Protein AF-A0A6B3G949-F1 (afdb_monomer_lite)

Radius of gyration: 13.75 Å; chains: 1; bounding box: 34×20×37 Å

Foldseek 3Di:
DPAQADEDAPQQLVNCPVVLVVCVVVNYWYEYEDELPDDLVSLVSRLVRTDDDYHYDQDPDDPDDDPDRDPSSVVSVVSSVVD

Structure (mmCIF, N/CA/C/O backbone):
data_AF-A0A6B3G949-F1
#
_entry.id   AF-A0A6B3G949-F1
#
loop_
_atom_site.group_PDB
_atom_site.id
_atom_site.type_symbol
_atom_site.label_atom_id
_atom_site.label_alt_id
_atom_site.label_comp_id
_atom_site.label_asym_id
_atom_site.label_entity_id
_atom_site.label_seq_id
_atom_site.pdbx_PDB_ins_code
_atom_site.Cartn_x
_atom_site.Cartn_y
_atom_site.Cartn_z
_atom_site.occupancy
_atom_site.B_iso_or_equiv
_atom_site.auth_seq_id
_atom_site.auth_comp_id
_atom_site.auth_asym_id
_atom_site.auth_atom_id
_atom_site.pdbx_PDB_model_num
ATOM 1 N N . ALA A 1 1 ? -21.774 -4.827 2.172 1.00 72.81 1 ALA A N 1
ATOM 2 C CA . ALA A 1 1 ? -21.064 -5.073 0.898 1.00 72.81 1 ALA A CA 1
ATOM 3 C C . ALA A 1 1 ? -19.898 -6.073 1.010 1.00 72.81 1 ALA A C 1
ATOM 5 O O . ALA A 1 1 ? -19.466 -6.544 -0.028 1.00 72.81 1 ALA A O 1
ATOM 6 N N . GLY A 1 2 ? -19.403 -6.451 2.205 1.00 89.50 2 GLY A N 1
ATOM 7 C CA . GLY A 1 2 ? -18.471 -7.589 2.354 1.00 89.50 2 GLY A CA 1
ATOM 8 C C . GLY A 1 2 ? -17.044 -7.380 1.820 1.00 89.50 2 GLY A C 1
ATOM 9 O O . GLY A 1 2 ? -16.355 -8.357 1.556 1.00 89.50 2 GLY A O 1
ATOM 10 N N . GLY A 1 3 ? -16.608 -6.131 1.621 1.00 92.06 3 GLY A N 1
ATOM 11 C CA . GLY A 1 3 ? -15.246 -5.832 1.166 1.00 92.06 3 GLY A CA 1
ATOM 12 C C . GLY A 1 3 ? -14.191 -6.151 2.229 1.00 92.06 3 GLY A C 1
ATOM 13 O O . GLY A 1 3 ? -14.465 -6.022 3.416 1.00 92.06 3 GLY A O 1
ATOM 14 N N . ALA A 1 4 ? -12.991 -6.540 1.789 1.00 95.06 4 ALA A N 1
ATOM 15 C CA . ALA A 1 4 ? -11.857 -6.869 2.664 1.00 95.06 4 ALA A CA 1
ATOM 16 C C . ALA A 1 4 ? -10.826 -5.729 2.796 1.00 95.06 4 ALA A C 1
ATOM 18 O O . ALA A 1 4 ? -9.933 -5.792 3.636 1.00 95.06 4 ALA A O 1
ATOM 19 N N . GLY A 1 5 ? -10.921 -4.686 1.968 1.00 95.62 5 GLY A N 1
ATOM 20 C CA . GLY A 1 5 ? -10.000 -3.554 1.988 1.00 95.62 5 GLY A CA 1
ATOM 21 C C . GLY A 1 5 ? -10.298 -2.513 0.919 1.00 95.62 5 GLY A C 1
ATOM 22 O O . GLY A 1 5 ? -11.168 -2.713 0.068 1.00 95.62 5 GLY A O 1
ATOM 23 N N . CYS A 1 6 ? -9.577 -1.397 0.976 1.00 95.81 6 CYS A N 1
ATOM 24 C CA . CYS A 1 6 ? -9.747 -0.266 0.073 1.00 95.81 6 CYS A CA 1
ATOM 25 C C . CYS A 1 6 ? -8.395 0.345 -0.317 1.00 95.81 6 CYS A C 1
ATOM 27 O O . CYS A 1 6 ? -7.486 0.438 0.510 1.00 95.81 6 CYS A O 1
ATOM 29 N N . ILE A 1 7 ? -8.306 0.794 -1.571 1.00 96.75 7 ILE A N 1
ATOM 30 C CA . ILE A 1 7 ? -7.255 1.684 -2.067 1.00 96.75 7 ILE A CA 1
ATOM 31 C C . ILE A 1 7 ? -7.887 3.065 -2.220 1.00 96.75 7 ILE A C 1
ATOM 33 O O . ILE A 1 7 ? -8.879 3.205 -2.935 1.00 96.75 7 ILE A O 1
ATOM 37 N N . LEU A 1 8 ? -7.296 4.073 -1.580 1.00 95.44 8 LEU A N 1
ATOM 38 C CA . LEU A 1 8 ? -7.672 5.480 -1.727 1.00 95.44 8 LEU A CA 1
ATOM 39 C C . LEU A 1 8 ? -6.538 6.208 -2.468 1.00 95.44 8 LEU A C 1
ATOM 41 O O . LEU A 1 8 ? -5.553 6.571 -1.828 1.00 95.44 8 LEU A O 1
ATOM 45 N N . PRO A 1 9 ? -6.628 6.382 -3.804 1.00 89.50 9 PRO A N 1
ATOM 46 C CA . PRO A 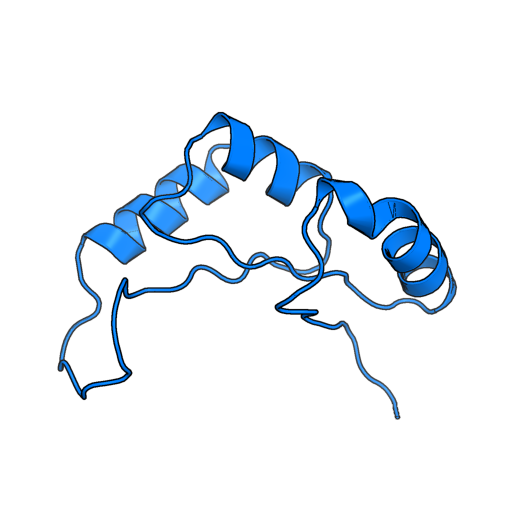1 9 ? -5.510 6.857 -4.627 1.00 89.50 9 PRO A CA 1
ATOM 47 C C . PRO A 1 9 ? -4.946 8.213 -4.196 1.00 89.50 9 PRO A C 1
ATOM 49 O O . PRO A 1 9 ? -3.734 8.409 -4.224 1.00 89.50 9 PRO A O 1
ATOM 52 N N . ASP A 1 10 ? -5.827 9.108 -3.753 1.00 93.56 10 ASP A N 1
ATOM 53 C CA . ASP A 1 10 ? -5.481 10.484 -3.395 1.00 93.56 10 ASP A CA 1
ATOM 54 C C . ASP A 1 10 ? -5.228 10.671 -1.890 1.00 93.56 10 ASP A C 1
ATOM 56 O O . ASP A 1 10 ? -5.018 11.796 -1.447 1.00 93.56 10 ASP A O 1
ATOM 60 N N . LEU A 1 11 ? -5.238 9.594 -1.090 1.00 95.94 11 LEU A N 1
ATOM 61 C CA . LEU A 1 11 ? -4.959 9.663 0.347 1.00 95.94 11 LEU A CA 1
ATOM 62 C C . LEU A 1 11 ? -3.516 9.216 0.640 1.00 95.94 11 LEU A C 1
ATOM 64 O O . LEU A 1 11 ? -3.241 8.011 0.711 1.00 95.94 11 LEU A O 1
ATOM 68 N N . PRO A 1 12 ? -2.569 10.151 0.838 1.00 94.19 12 PRO A N 1
ATOM 69 C CA . PRO A 1 12 ? -1.195 9.796 1.155 1.00 94.19 12 PRO A CA 1
ATOM 70 C C . PRO A 1 12 ? -1.078 9.208 2.569 1.00 94.19 12 PRO A C 1
ATOM 72 O O . PRO A 1 12 ? -1.873 9.497 3.465 1.00 94.19 12 PRO A O 1
ATOM 75 N N . VAL A 1 13 ? -0.035 8.403 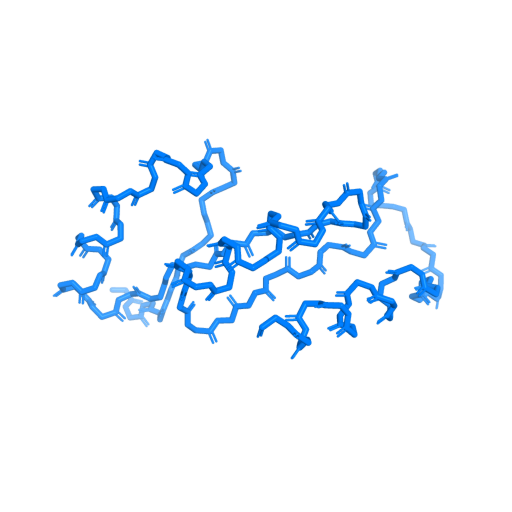2.801 1.00 96.00 13 VAL A N 1
ATOM 76 C CA . VAL A 1 13 ? 0.190 7.714 4.087 1.00 96.00 13 VAL A CA 1
ATOM 77 C C . VAL A 1 13 ? 0.229 8.680 5.281 1.00 96.00 13 VAL A C 1
ATOM 79 O O . VAL A 1 13 ? -0.283 8.346 6.348 1.00 96.00 13 VAL A O 1
ATOM 82 N N . GLN A 1 14 ? 0.746 9.895 5.089 1.00 96.12 14 GLN A N 1
ATOM 83 C CA . GLN A 1 14 ? 0.851 10.944 6.108 1.00 96.12 14 GLN A CA 1
ATOM 84 C C . GLN A 1 14 ? -0.515 11.444 6.604 1.00 96.12 14 GLN A C 1
ATOM 86 O O . GLN A 1 14 ? -0.652 11.790 7.773 1.00 96.12 14 GLN A O 1
ATOM 91 N N . GLU A 1 15 ? -1.527 11.445 5.737 1.00 97.19 15 GLU A N 1
ATOM 92 C CA . GLU A 1 15 ? -2.879 11.943 6.034 1.00 97.19 15 GLU A CA 1
ATOM 93 C C . GLU A 1 15 ? -3.852 10.799 6.368 1.00 97.19 15 GLU A C 1
ATOM 95 O O . GLU A 1 15 ? -4.993 11.014 6.772 1.00 97.19 15 GLU A O 1
ATOM 100 N N . SER A 1 16 ? -3.394 9.551 6.252 1.00 97.19 16 SER A N 1
ATOM 101 C CA . SER A 1 16 ? -4.240 8.360 6.339 1.00 97.19 16 SER A CA 1
ATOM 102 C C . SER A 1 16 ? -4.664 7.952 7.753 1.00 97.19 16 SER A 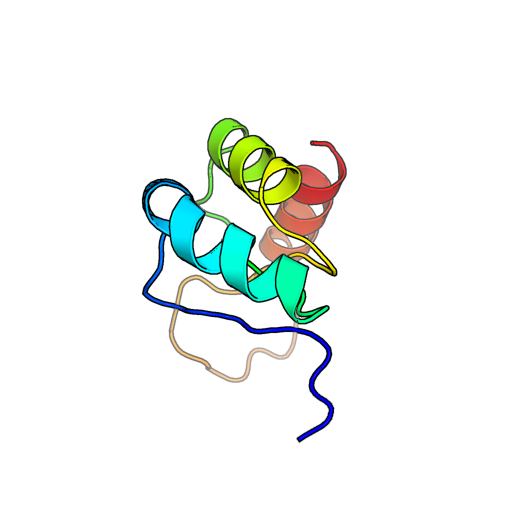C 1
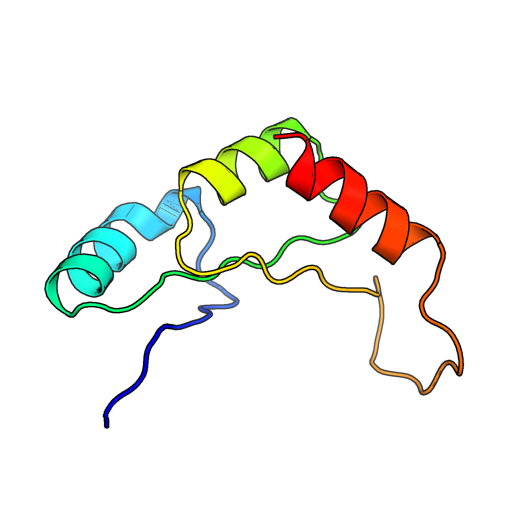ATOM 104 O O . SER A 1 16 ? -5.419 6.996 7.900 1.00 97.19 16 SER A O 1
ATOM 106 N N . ALA A 1 17 ? -4.176 8.613 8.807 1.00 97.56 17 ALA A N 1
ATOM 107 C CA . ALA A 1 17 ? -4.370 8.168 10.191 1.00 97.56 17 ALA A CA 1
ATOM 108 C C . ALA A 1 17 ? -5.850 7.973 10.562 1.00 97.56 17 ALA A C 1
ATOM 110 O O . ALA A 1 17 ? -6.221 6.893 11.017 1.00 97.56 17 ALA A O 1
ATOM 111 N N . LEU A 1 18 ? -6.692 8.974 10.286 1.00 97.88 18 LEU A N 1
ATOM 112 C CA . LEU A 1 18 ? -8.127 8.913 10.576 1.00 97.88 18 LEU A CA 1
ATOM 113 C C . LEU A 1 18 ? -8.822 7.806 9.771 1.00 97.88 18 LEU A C 1
ATOM 115 O O . LEU A 1 18 ? -9.622 7.045 10.308 1.00 97.88 18 LEU A O 1
ATOM 119 N N . TRP A 1 19 ? -8.488 7.680 8.484 1.00 97.44 19 TRP A N 1
ATOM 120 C CA . TRP A 1 19 ? -9.023 6.612 7.641 1.00 97.44 19 TRP A CA 1
ATOM 121 C C . TRP A 1 19 ? -8.657 5.232 8.187 1.00 97.44 19 TRP A C 1
ATOM 123 O O . TRP A 1 19 ? -9.538 4.393 8.337 1.00 97.44 19 TRP A O 1
ATOM 133 N N . ARG A 1 20 ? -7.380 5.004 8.515 1.00 97.56 20 ARG A N 1
ATOM 134 C CA . ARG A 1 20 ? -6.895 3.712 9.018 1.00 97.56 20 ARG A CA 1
ATOM 135 C C . ARG A 1 20 ? -7.579 3.317 10.318 1.00 97.56 20 ARG A C 1
ATOM 137 O O . ARG A 1 20 ? -7.964 2.163 10.455 1.00 97.56 20 ARG A O 1
ATOM 144 N N . GLU A 1 21 ? -7.784 4.268 11.228 1.00 97.81 21 GLU A N 1
ATOM 145 C CA . GLU A 1 21 ? -8.524 4.033 12.470 1.00 97.81 21 GLU A CA 1
ATOM 146 C C . GLU A 1 21 ? -9.949 3.531 12.191 1.00 97.81 21 GLU A C 1
ATOM 148 O O . GLU A 1 21 ? -10.410 2.561 12.793 1.00 97.81 21 GLU A O 1
ATOM 153 N N . HIS A 1 22 ? -10.663 4.171 11.264 1.00 97.44 22 HIS A N 1
ATOM 154 C CA . HIS A 1 22 ? -12.012 3.741 10.906 1.00 97.44 22 HIS A CA 1
ATOM 155 C C . HIS A 1 22 ? -12.023 2.445 10.096 1.00 97.44 22 HIS A C 1
ATOM 157 O O . HIS A 1 22 ? -12.901 1.614 10.317 1.00 97.44 22 HIS A O 1
ATOM 163 N N . ALA A 1 23 ? -11.072 2.254 9.185 1.00 96.94 23 ALA A N 1
ATOM 164 C CA . ALA A 1 23 ? -10.953 1.046 8.382 1.00 96.94 23 ALA A CA 1
ATOM 165 C C . ALA A 1 23 ? -10.732 -0.180 9.279 1.00 96.94 23 ALA A C 1
ATOM 167 O O . ALA A 1 23 ? -11.459 -1.164 9.148 1.00 96.94 23 ALA A O 1
ATOM 168 N N . ASP A 1 24 ? -9.833 -0.074 10.260 1.00 96.12 24 ASP A N 1
ATOM 169 C CA . ASP A 1 24 ? -9.550 -1.132 11.234 1.00 96.12 24 ASP A CA 1
ATOM 170 C C . ASP A 1 24 ? -10.792 -1.510 12.058 1.00 96.12 24 ASP A C 1
ATOM 172 O O . ASP A 1 24 ? -11.165 -2.682 12.122 1.00 96.12 24 ASP A O 1
ATOM 176 N N . LYS A 1 25 ? -11.541 -0.515 12.561 1.00 96.88 25 LYS A N 1
ATOM 177 C CA . LYS A 1 25 ? -12.818 -0.737 13.276 1.00 96.88 25 LYS A CA 1
ATOM 178 C C . LYS A 1 25 ? -13.859 -1.513 12.461 1.00 96.88 25 LYS A C 1
ATOM 180 O O . LYS A 1 25 ? -14.747 -2.129 13.045 1.00 96.88 25 LYS A O 1
ATOM 185 N N . HIS A 1 26 ? -13.775 -1.465 11.133 1.00 95.56 26 HIS A N 1
ATOM 186 C CA . HIS A 1 26 ? -14.697 -2.152 10.227 1.00 95.56 26 HIS A CA 1
ATOM 187 C C . HIS A 1 26 ? -14.079 -3.395 9.568 1.00 95.56 26 HIS A C 1
ATOM 189 O O . HIS A 1 26 ? -14.704 -3.977 8.681 1.00 95.56 26 HIS A O 1
ATOM 195 N N . GLY A 1 27 ? -12.875 -3.811 9.978 1.00 95.50 27 GLY A N 1
ATOM 196 C CA . GLY A 1 27 ? -12.179 -4.961 9.397 1.00 95.50 27 GLY A CA 1
ATOM 197 C C . GLY A 1 27 ? -11.753 -4.753 7.939 1.00 95.50 27 GLY A C 1
ATOM 198 O O . GLY A 1 27 ? -11.665 -5.718 7.182 1.00 95.50 27 GLY A O 1
ATOM 199 N N . LEU A 1 28 ? -11.524 -3.503 7.527 1.00 96.69 28 LEU A N 1
ATOM 200 C CA . LEU A 1 28 ? -11.080 -3.147 6.182 1.00 96.69 28 LEU A CA 1
ATOM 201 C C . LEU A 1 28 ? -9.571 -2.915 6.156 1.00 96.69 28 LEU A C 1
ATOM 203 O O . LEU A 1 28 ? -9.040 -2.053 6.856 1.00 96.69 28 LEU A O 1
ATOM 207 N N . ALA A 1 29 ? -8.880 -3.628 5.271 1.00 97.69 29 ALA A N 1
ATOM 208 C CA . ALA A 1 29 ? -7.481 -3.361 4.992 1.00 97.69 29 ALA A CA 1
ATOM 209 C C . ALA A 1 29 ? -7.288 -1.991 4.313 1.00 97.69 29 ALA A C 1
ATOM 211 O O . ALA A 1 29 ? -8.023 -1.632 3.387 1.00 97.69 29 ALA A O 1
ATOM 212 N N . THR A 1 30 ? -6.270 -1.239 4.739 1.00 97.75 30 THR A N 1
ATOM 213 C CA . THR A 1 30 ? -5.842 -0.010 4.056 1.00 97.75 30 THR A CA 1
ATOM 214 C C . THR A 1 30 ? -4.675 -0.333 3.139 1.00 97.75 30 THR A C 1
ATOM 216 O O . THR A 1 30 ? -3.552 -0.542 3.600 1.00 97.75 30 THR A O 1
ATOM 219 N N . VAL A 1 31 ? -4.949 -0.368 1.838 1.00 97.88 31 VAL A N 1
ATOM 220 C CA . VAL A 1 31 ? -3.981 -0.753 0.812 1.00 97.88 31 VAL A CA 1
ATOM 221 C C . VAL A 1 31 ? -3.398 0.505 0.182 1.00 97.88 31 VAL A C 1
ATOM 223 O O . VAL A 1 31 ? -4.115 1.323 -0.395 1.00 97.88 31 VAL A O 1
ATOM 226 N N . PHE A 1 32 ? -2.078 0.640 0.257 1.00 97.31 32 PHE A N 1
ATOM 227 C CA . PHE A 1 32 ? -1.343 1.740 -0.361 1.00 97.31 32 PHE A CA 1
ATOM 228 C C . PHE A 1 32 ? -0.687 1.321 -1.672 1.00 97.31 32 PHE A C 1
ATOM 230 O O . PHE A 1 32 ? -0.358 0.151 -1.886 1.00 97.31 32 PHE A O 1
ATOM 237 N N . VAL A 1 33 ? -0.453 2.318 -2.524 1.00 95.19 33 VAL A N 1
ATOM 238 C CA . VAL A 1 33 ? 0.237 2.163 -3.803 1.00 95.19 33 VAL A CA 1
ATOM 239 C C . VAL A 1 33 ? 1.691 2.612 -3.671 1.00 95.19 33 VAL A C 1
ATOM 241 O O . VAL A 1 33 ? 1.973 3.696 -3.158 1.00 95.19 33 VAL A O 1
ATOM 244 N N . VAL A 1 34 ? 2.611 1.794 -4.177 1.00 94.44 34 VAL A N 1
ATOM 245 C CA . VAL A 1 34 ? 4.030 2.135 -4.354 1.00 94.44 34 VAL A CA 1
ATOM 246 C C . VAL A 1 34 ? 4.386 2.089 -5.834 1.00 94.44 34 VAL A C 1
ATOM 248 O O . VAL A 1 34 ? 3.778 1.355 -6.609 1.00 94.44 34 VAL A O 1
ATOM 251 N N . ALA A 1 35 ? 5.378 2.875 -6.233 1.00 92.50 35 ALA A N 1
ATOM 252 C CA . ALA A 1 35 ? 5.844 2.973 -7.616 1.00 92.50 35 ALA A CA 1
ATOM 253 C C . ALA A 1 35 ? 7.374 2.851 -7.672 1.00 92.50 35 ALA A C 1
ATOM 255 O O . ALA A 1 35 ? 8.020 3.083 -6.650 1.00 92.50 35 ALA A O 1
ATOM 256 N N . PRO A 1 36 ? 7.985 2.571 -8.840 1.00 90.31 36 PRO A N 1
ATOM 257 C CA . PRO A 1 36 ? 9.441 2.427 -8.952 1.00 90.31 36 PRO A CA 1
ATOM 258 C C . PRO A 1 36 ? 10.229 3.660 -8.480 1.00 90.31 36 PRO A C 1
ATOM 260 O O . PRO A 1 36 ? 11.347 3.538 -7.990 1.00 90.31 36 PRO A O 1
ATOM 263 N N . SER A 1 37 ? 9.623 4.848 -8.570 1.00 91.25 37 SER A N 1
ATOM 264 C CA . SER A 1 37 ? 10.162 6.118 -8.065 1.00 91.25 37 SER A CA 1
ATOM 265 C C . SER A 1 37 ? 10.109 6.276 -6.542 1.00 91.25 37 SER A C 1
ATOM 267 O O . SER A 1 37 ? 10.653 7.242 -6.006 1.00 91.25 37 SER A O 1
ATOM 269 N N . SER A 1 38 ? 9.439 5.370 -5.827 1.00 92.38 38 SER A N 1
ATOM 270 C CA . SER A 1 38 ? 9.345 5.416 -4.369 1.00 92.38 38 SER A CA 1
ATOM 271 C C . SER A 1 38 ? 10.705 5.100 -3.754 1.00 92.38 38 SER A C 1
ATOM 273 O O . SER A 1 38 ? 11.334 4.096 -4.082 1.00 92.38 38 SER A O 1
ATOM 275 N N . GLN A 1 39 ? 11.160 5.968 -2.855 1.00 95.00 39 GLN A N 1
ATOM 276 C CA . GLN A 1 39 ? 12.396 5.762 -2.100 1.00 95.00 39 GLN A CA 1
ATOM 277 C C . GLN A 1 39 ? 12.178 4.759 -0.961 1.00 95.00 39 GLN A C 1
ATOM 279 O O . GLN A 1 39 ? 11.066 4.655 -0.442 1.00 95.00 39 GLN A O 1
ATOM 284 N N . ASP A 1 40 ? 13.238 4.080 -0.520 1.00 96.00 40 ASP A N 1
ATOM 285 C CA . ASP A 1 40 ? 13.153 3.009 0.490 1.00 96.00 40 ASP A CA 1
ATOM 286 C C . ASP A 1 40 ? 12.530 3.479 1.812 1.00 96.00 40 ASP A C 1
ATOM 288 O O . ASP A 1 40 ? 11.669 2.801 2.365 1.00 96.00 40 ASP A O 1
ATOM 292 N N . ALA A 1 41 ? 12.852 4.694 2.266 1.00 95.62 41 ALA A N 1
ATOM 293 C CA . ALA A 1 41 ? 12.235 5.282 3.459 1.00 95.62 41 ALA A CA 1
ATOM 294 C C . ALA A 1 41 ? 10.705 5.422 3.327 1.00 95.62 41 ALA A C 1
ATOM 296 O O . ALA A 1 41 ? 9.955 5.221 4.287 1.00 95.62 41 ALA A O 1
ATOM 297 N N . ARG A 1 42 ? 10.219 5.738 2.119 1.00 95.19 42 ARG A N 1
ATOM 298 C CA . ARG A 1 42 ? 8.782 5.818 1.838 1.00 95.19 42 ARG A CA 1
ATOM 299 C C . ARG A 1 42 ? 8.156 4.430 1.752 1.00 95.19 42 ARG A C 1
ATOM 301 O O . ARG A 1 42 ? 7.041 4.274 2.238 1.00 95.19 42 ARG A O 1
ATOM 308 N N . LEU A 1 43 ? 8.857 3.444 1.186 1.00 96.69 43 LEU A N 1
ATOM 309 C CA . LEU A 1 43 ? 8.401 2.050 1.179 1.00 96.69 43 LEU A CA 1
ATOM 310 C C . LEU A 1 43 ? 8.198 1.547 2.611 1.00 96.69 43 LEU A C 1
ATOM 312 O O . LEU A 1 43 ? 7.101 1.099 2.917 1.00 96.69 43 LEU A O 1
ATOM 316 N N . ALA A 1 44 ? 9.186 1.737 3.493 1.00 96.94 44 ALA A N 1
ATOM 317 C CA . ALA A 1 44 ? 9.107 1.334 4.900 1.00 96.94 44 ALA A CA 1
ATOM 318 C C . ALA A 1 44 ? 7.960 2.027 5.651 1.00 96.94 44 ALA A C 1
ATOM 320 O O . ALA A 1 44 ? 7.236 1.410 6.426 1.00 96.94 44 ALA A O 1
ATOM 321 N N . THR A 1 45 ? 7.745 3.318 5.381 1.00 96.88 45 THR A N 1
ATOM 322 C CA . THR A 1 45 ? 6.614 4.058 5.962 1.00 96.88 45 THR A CA 1
ATOM 323 C C . THR A 1 45 ? 5.274 3.474 5.506 1.00 96.88 45 THR A C 1
ATOM 325 O O . THR A 1 45 ? 4.351 3.326 6.303 1.00 96.88 45 THR A O 1
ATOM 328 N N . ILE A 1 46 ? 5.156 3.149 4.217 1.00 96.62 46 ILE A N 1
ATOM 329 C CA . ILE A 1 46 ? 3.933 2.601 3.625 1.00 96.62 46 ILE A CA 1
ATOM 330 C C . ILE A 1 46 ? 3.653 1.185 4.139 1.00 96.62 46 ILE A C 1
ATOM 332 O O . ILE A 1 46 ? 2.514 0.896 4.505 1.00 96.62 46 ILE A O 1
ATOM 336 N N . THR A 1 47 ? 4.662 0.316 4.186 1.00 96.25 47 THR A N 1
ATOM 337 C CA . THR A 1 47 ? 4.512 -1.077 4.632 1.00 96.25 47 THR A CA 1
ATOM 338 C C . THR A 1 47 ? 4.208 -1.168 6.122 1.00 96.25 47 THR A C 1
ATOM 340 O O . THR A 1 47 ? 3.382 -1.987 6.511 1.00 96.25 47 THR A O 1
ATOM 343 N N . ALA A 1 48 ? 4.776 -0.281 6.944 1.00 96.62 48 ALA A N 1
ATOM 344 C CA . ALA A 1 48 ? 4.442 -0.189 8.365 1.00 96.62 48 ALA A CA 1
ATOM 345 C C . ALA A 1 48 ? 3.025 0.357 8.624 1.00 96.62 48 ALA A C 1
ATOM 347 O O . ALA A 1 48 ? 2.419 0.053 9.651 1.00 96.62 48 ALA A O 1
ATOM 348 N N . ALA A 1 49 ? 2.501 1.200 7.729 1.00 96.81 49 ALA A N 1
ATOM 349 C CA . ALA A 1 49 ? 1.215 1.864 7.919 1.00 96.81 49 ALA A CA 1
ATOM 350 C C . ALA A 1 49 ? 0.022 1.125 7.299 1.00 96.81 49 ALA A C 1
ATOM 352 O O . ALA A 1 49 ? -1.094 1.285 7.800 1.00 96.81 49 ALA A O 1
ATOM 353 N N . GLY A 1 50 ? 0.233 0.420 6.186 1.00 95.62 50 GLY A N 1
ATOM 354 C CA . GLY A 1 50 ? -0.798 -0.302 5.442 1.00 95.62 50 GLY A CA 1
ATOM 355 C C . GLY A 1 50 ? -1.130 -1.667 6.035 1.00 95.62 50 GLY A C 1
ATOM 356 O O . GLY A 1 50 ? -0.438 -2.179 6.910 1.00 95.62 50 GLY A O 1
ATOM 357 N N . SER A 1 51 ? -2.197 -2.279 5.534 1.00 96.12 51 SER A N 1
ATOM 358 C CA . SER A 1 51 ? -2.608 -3.628 5.922 1.00 96.12 51 SER A CA 1
ATOM 359 C C . SER A 1 51 ? -3.138 -4.417 4.725 1.00 96.12 51 SER A C 1
ATOM 361 O O . SER A 1 51 ? -3.439 -3.864 3.666 1.00 96.12 51 SER A O 1
ATOM 363 N N . GLY A 1 52 ? -3.219 -5.742 4.870 1.00 95.62 52 GLY A N 1
ATOM 364 C CA . GLY A 1 52 ? -3.596 -6.651 3.788 1.00 95.62 52 GLY A CA 1
ATOM 365 C C . GLY A 1 52 ? -2.450 -6.867 2.802 1.00 95.62 52 GLY A C 1
ATOM 366 O O . GLY A 1 52 ? -1.727 -7.854 2.903 1.00 95.62 52 GLY A O 1
ATOM 367 N N . PHE A 1 53 ? -2.276 -5.951 1.850 1.00 96.00 53 PHE A N 1
ATOM 368 C CA . PHE A 1 53 ? -1.211 -6.022 0.849 1.00 96.00 53 PHE A CA 1
ATOM 369 C C . PHE A 1 53 ? -0.741 -4.627 0.422 1.00 96.00 53 PHE A C 1
ATOM 371 O O . PHE A 1 53 ? -1.388 -3.621 0.705 1.00 96.00 53 PHE A O 1
ATOM 378 N N . VAL A 1 54 ? 0.385 -4.573 -0.293 1.00 96.06 54 VAL A N 1
ATOM 379 C CA . VAL A 1 54 ? 0.884 -3.353 -0.941 1.00 96.06 54 VAL A CA 1
ATOM 380 C C . VAL A 1 54 ? 0.687 -3.469 -2.446 1.00 96.06 54 VAL A C 1
ATOM 382 O O . VAL A 1 54 ? 1.065 -4.472 -3.056 1.00 96.06 54 VAL A O 1
ATOM 385 N N . TYR A 1 55 ? 0.105 -2.442 -3.058 1.00 94.69 55 TYR A N 1
ATOM 386 C CA . TYR A 1 55 ? -0.105 -2.388 -4.498 1.00 94.69 55 TYR A CA 1
ATOM 387 C C . TYR A 1 55 ? 1.139 -1.804 -5.185 1.00 94.69 55 TYR A C 1
ATOM 389 O O . TYR A 1 55 ? 1.362 -0.595 -5.176 1.00 94.69 55 TYR A O 1
ATOM 397 N N . ALA A 1 56 ? 1.967 -2.656 -5.788 1.00 92.81 56 ALA A N 1
ATOM 398 C CA . ALA A 1 56 ? 3.149 -2.232 -6.538 1.00 92.81 56 ALA A CA 1
ATOM 399 C C . ALA A 1 56 ? 2.782 -1.905 -7.996 1.00 92.81 56 ALA A C 1
ATOM 401 O O . ALA A 1 56 ? 2.548 -2.800 -8.809 1.00 92.81 56 ALA A O 1
ATOM 402 N N . ALA A 1 57 ? 2.735 -0.618 -8.338 1.00 88.56 57 ALA A N 1
ATOM 403 C CA . ALA A 1 57 ? 2.483 -0.169 -9.700 1.00 88.56 57 ALA A CA 1
ATOM 404 C C . ALA A 1 57 ? 3.683 -0.503 -10.605 1.00 88.56 57 ALA A C 1
ATOM 406 O O . ALA A 1 57 ? 4.819 -0.127 -10.322 1.00 88.56 57 ALA A O 1
ATOM 407 N N . SER A 1 58 ? 3.437 -1.207 -11.712 1.00 72.81 58 SER A N 1
ATOM 408 C CA . SER A 1 58 ? 4.489 -1.732 -12.595 1.00 72.81 58 SER A CA 1
ATOM 409 C C . SER A 1 58 ? 5.041 -0.724 -13.613 1.00 72.81 58 SER A C 1
ATOM 411 O O . SER A 1 58 ? 6.029 -1.023 -14.285 1.00 72.81 58 SER A O 1
ATOM 413 N N . LEU A 1 59 ? 4.428 0.456 -13.753 1.00 66.88 59 LEU A N 1
ATOM 414 C CA . LEU A 1 59 ? 4.745 1.437 -14.794 1.00 66.88 59 LEU A CA 1
ATOM 415 C C . LEU A 1 59 ? 4.685 2.874 -14.259 1.00 66.88 59 LEU A C 1
ATOM 417 O O . LEU A 1 59 ? 3.758 3.247 -13.547 1.00 66.88 59 LEU A O 1
ATOM 421 N N . MET A 1 60 ? 5.643 3.698 -14.690 1.00 59.06 60 MET A N 1
ATOM 422 C CA . MET A 1 60 ? 5.552 5.162 -14.679 1.00 59.06 60 MET A CA 1
ATOM 423 C C . MET A 1 60 ? 5.063 5.601 -16.073 1.00 59.06 60 MET A C 1
ATOM 425 O O . MET A 1 60 ? 5.877 5.885 -16.949 1.00 59.06 60 MET A O 1
ATOM 429 N N . GLY A 1 61 ? 3.752 5.554 -16.335 1.00 53.84 61 GLY A N 1
ATOM 430 C CA . GLY A 1 61 ? 3.169 5.937 -17.633 1.00 53.84 61 GLY A CA 1
ATOM 431 C C . GLY A 1 61 ? 1.826 5.268 -17.944 1.00 53.84 61 GLY A C 1
ATOM 432 O O . GLY A 1 61 ? 1.463 4.284 -17.304 1.00 53.84 61 GLY A O 1
ATOM 433 N N . VAL A 1 62 ? 1.094 5.825 -18.922 1.00 46.44 62 VAL A N 1
ATOM 434 C CA . VAL A 1 62 ? -0.227 5.347 -19.379 1.00 46.44 62 VAL A CA 1
ATOM 435 C C . VAL A 1 62 ? -0.232 3.844 -19.660 1.00 46.44 62 VAL A C 1
ATOM 437 O O . VAL A 1 62 ? 0.735 3.292 -20.185 1.00 46.44 62 VAL A O 1
ATOM 440 N N . THR A 1 63 ? -1.342 3.197 -19.316 1.00 51.50 63 THR A N 1
ATOM 441 C CA . THR A 1 63 ? -1.647 1.780 -19.546 1.00 51.50 63 THR A CA 1
ATOM 442 C C . THR A 1 63 ? -1.636 1.441 -21.042 1.00 51.50 63 THR A C 1
ATOM 444 O O . THR A 1 63 ? -2.669 1.338 -21.692 1.00 51.50 63 THR A O 1
ATOM 447 N N . GLY A 1 64 ? -0.442 1.281 -21.609 1.00 53.53 64 GLY A N 1
ATOM 448 C CA . GLY A 1 64 ? -0.207 0.705 -22.927 1.00 53.53 64 GLY A CA 1
ATOM 449 C C . GLY A 1 64 ? 0.184 -0.763 -22.794 1.00 53.53 64 GLY A C 1
ATOM 450 O O . GLY A 1 64 ? 0.969 -1.126 -21.917 1.00 53.53 64 GLY A O 1
ATOM 451 N N . THR A 1 65 ? -0.35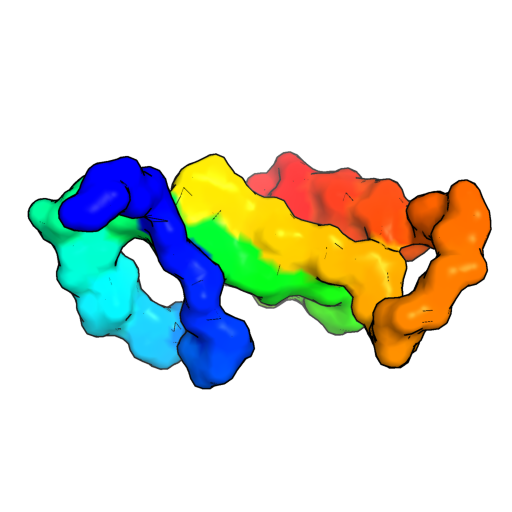9 -1.607 -23.666 1.00 53.88 65 THR A N 1
ATOM 452 C CA . THR A 1 65 ? -0.156 -3.059 -23.695 1.00 53.88 65 THR A CA 1
ATOM 453 C C . THR A 1 65 ? 1.306 -3.403 -24.006 1.00 53.88 65 THR A C 1
ATOM 455 O O . THR A 1 65 ? 1.677 -3.649 -25.151 1.00 53.88 65 THR A O 1
ATOM 458 N N . ARG A 1 66 ? 2.185 -3.399 -22.999 1.00 55.91 66 ARG A N 1
ATOM 459 C CA . ARG A 1 66 ? 3.508 -4.029 -23.104 1.00 55.91 66 ARG A CA 1
ATOM 460 C C . ARG A 1 66 ? 3.389 -5.495 -22.703 1.00 55.91 66 ARG A C 1
ATOM 462 O O . ARG A 1 66 ? 2.826 -5.814 -21.664 1.00 55.91 66 ARG A O 1
ATOM 469 N N . ALA A 1 67 ? 3.937 -6.373 -23.540 1.00 59.09 67 ALA A N 1
ATOM 470 C CA . ALA A 1 67 ? 3.862 -7.826 -23.385 1.00 59.09 67 ALA A CA 1
ATOM 471 C C . ALA A 1 67 ? 4.670 -8.380 -22.194 1.00 59.09 67 ALA A C 1
ATOM 473 O O . ALA A 1 67 ? 4.553 -9.562 -21.884 1.00 59.09 67 ALA A O 1
ATOM 474 N N . SER A 1 68 ? 5.491 -7.558 -21.528 1.00 63.56 68 SER A N 1
ATOM 475 C CA . SER A 1 68 ? 6.306 -7.982 -20.391 1.00 63.56 68 SER A CA 1
ATOM 476 C C . SER A 1 68 ? 6.246 -7.001 -19.222 1.00 63.56 68 SER A C 1
ATOM 478 O O . SER A 1 68 ? 6.246 -5.778 -19.387 1.00 63.56 68 SER A O 1
ATOM 480 N N . VAL A 1 69 ? 6.229 -7.568 -18.015 1.00 67.50 69 VAL A N 1
ATOM 481 C CA . VAL A 1 69 ? 6.472 -6.840 -16.769 1.00 67.50 69 VAL A CA 1
ATOM 482 C C . VAL A 1 69 ? 7.950 -6.442 -16.757 1.00 67.50 69 VAL A C 1
ATOM 484 O O . VAL A 1 69 ? 8.827 -7.297 -16.849 1.00 67.50 69 VAL A O 1
ATOM 487 N N . GLY A 1 70 ? 8.237 -5.139 -16.713 1.00 72.06 70 GLY A N 1
ATOM 488 C CA . GLY A 1 70 ? 9.612 -4.638 -16.743 1.00 72.06 70 GLY A CA 1
ATOM 489 C C . GLY A 1 70 ? 10.392 -4.983 -15.470 1.00 72.06 70 GLY A C 1
ATOM 490 O O . GLY A 1 70 ? 9.807 -5.099 -14.394 1.00 72.06 70 GLY A O 1
ATOM 491 N N . ALA A 1 71 ? 11.724 -5.063 -15.569 1.00 81.38 71 ALA A N 1
ATOM 492 C CA . ALA A 1 71 ? 12.619 -5.356 -14.439 1.00 81.38 71 ALA A CA 1
ATOM 493 C C . ALA A 1 71 ? 12.416 -4.423 -13.225 1.00 81.38 71 ALA A C 1
ATOM 495 O O . ALA A 1 71 ? 12.601 -4.837 -12.086 1.00 81.38 71 ALA A O 1
ATOM 496 N N . GLN A 1 72 ? 11.957 -3.187 -13.456 1.00 84.06 72 GLN A N 1
ATOM 497 C CA . GLN A 1 72 ? 11.639 -2.218 -12.400 1.00 84.06 72 GLN A CA 1
ATOM 498 C C . GLN A 1 72 ? 10.502 -2.672 -11.474 1.00 84.06 72 GLN A C 1
ATOM 500 O O . GLN A 1 72 ? 10.502 -2.327 -10.298 1.00 84.06 72 GLN A O 1
ATOM 505 N N . ALA A 1 73 ? 9.536 -3.447 -11.974 1.00 85.62 73 ALA A N 1
ATOM 506 C CA . ALA A 1 73 ? 8.467 -3.978 -11.133 1.00 85.62 73 ALA A CA 1
ATOM 507 C C . ALA A 1 73 ? 8.986 -5.101 -10.221 1.00 85.62 73 ALA A C 1
ATOM 509 O O . ALA A 1 73 ? 8.608 -5.166 -9.055 1.00 85.62 73 ALA A O 1
ATOM 510 N N . GLN A 1 74 ? 9.886 -5.952 -10.729 1.00 89.44 74 GLN A N 1
ATOM 511 C CA . GLN A 1 74 ? 10.550 -6.974 -9.918 1.00 89.44 74 GLN A CA 1
ATOM 512 C C . GLN A 1 74 ? 11.415 -6.333 -8.825 1.00 89.44 74 GLN A C 1
ATOM 514 O O . GLN A 1 74 ? 11.317 -6.738 -7.668 1.00 89.44 74 GLN A O 1
ATOM 519 N N . ASP A 1 75 ? 12.208 -5.317 -9.177 1.00 92.12 75 ASP A N 1
ATOM 520 C CA . ASP A 1 75 ? 13.009 -4.546 -8.219 1.00 92.12 75 ASP A CA 1
ATOM 521 C C . ASP A 1 75 ? 12.131 -3.897 -7.139 1.00 92.12 75 ASP A C 1
ATOM 523 O O . ASP A 1 75 ? 12.368 -4.093 -5.948 1.00 92.12 75 ASP A O 1
ATOM 527 N N . LEU A 1 76 ? 11.052 -3.215 -7.540 1.00 93.94 76 LEU A N 1
ATOM 528 C CA . LEU A 1 76 ? 10.108 -2.591 -6.612 1.00 93.94 76 LEU A CA 1
ATOM 529 C C . LEU A 1 76 ? 9.506 -3.601 -5.631 1.00 93.94 76 LEU A C 1
ATOM 531 O O . LEU A 1 76 ? 9.448 -3.328 -4.432 1.00 93.94 76 LEU A O 1
ATOM 535 N N . VAL A 1 77 ? 9.069 -4.769 -6.112 1.00 94.19 77 VAL A N 1
ATOM 536 C CA . VAL A 1 77 ? 8.543 -5.831 -5.239 1.00 94.19 77 VAL A CA 1
ATOM 537 C C . VAL A 1 77 ? 9.628 -6.347 -4.293 1.00 94.19 77 VAL A C 1
ATOM 539 O O . VAL A 1 77 ? 9.343 -6.549 -3.113 1.00 94.19 77 VAL A O 1
ATOM 542 N N . GLY A 1 78 ? 10.859 -6.529 -4.778 1.00 95.69 78 GLY A N 1
ATOM 543 C CA . GLY A 1 78 ? 11.998 -6.940 -3.955 1.00 95.69 78 GLY A CA 1
ATOM 544 C C . GLY A 1 78 ? 12.281 -5.948 -2.828 1.00 95.69 78 GLY A C 1
ATOM 545 O O . GLY A 1 78 ? 12.301 -6.336 -1.661 1.00 95.69 78 GLY A O 1
ATOM 546 N N . ARG A 1 79 ? 12.397 -4.660 -3.162 1.00 96.00 79 ARG A N 1
ATOM 547 C CA . ARG A 1 79 ? 12.628 -3.573 -2.197 1.00 96.00 79 ARG A CA 1
ATOM 548 C C . ARG A 1 79 ? 11.478 -3.423 -1.206 1.00 96.00 79 ARG A C 1
ATOM 550 O O . ARG A 1 79 ? 11.721 -3.275 -0.018 1.00 96.00 79 ARG A O 1
ATOM 557 N N . THR A 1 80 ? 10.232 -3.540 -1.668 1.00 96.25 80 THR A N 1
ATOM 558 C CA . THR A 1 80 ? 9.041 -3.463 -0.800 1.00 96.25 80 THR A CA 1
ATOM 559 C C . THR A 1 80 ? 8.970 -4.632 0.185 1.00 96.25 80 THR A C 1
ATOM 561 O O . THR A 1 80 ? 8.509 -4.458 1.302 1.00 96.25 80 THR A O 1
ATOM 564 N N . ARG A 1 81 ? 9.425 -5.832 -0.198 1.00 95.06 81 ARG A N 1
ATOM 565 C CA . ARG A 1 81 ? 9.473 -6.999 0.703 1.00 95.06 81 ARG A CA 1
ATOM 566 C C . ARG A 1 81 ? 10.618 -6.948 1.716 1.00 95.06 81 ARG A C 1
ATOM 568 O O . ARG A 1 81 ? 10.582 -7.711 2.673 1.00 95.06 81 ARG A O 1
ATOM 575 N N . ALA A 1 82 ? 11.634 -6.124 1.470 1.00 95.62 82 ALA A N 1
ATOM 576 C CA . ALA A 1 82 ? 12.814 -6.006 2.322 1.00 95.62 82 ALA A CA 1
ATOM 577 C C . ALA A 1 82 ? 12.655 -4.976 3.456 1.00 95.62 82 ALA A C 1
ATOM 579 O O . ALA A 1 82 ? 13.578 -4.830 4.255 1.00 95.62 82 ALA A O 1
ATOM 580 N N . THR A 1 83 ? 11.531 -4.252 3.500 1.00 91.38 83 THR A N 1
ATOM 581 C CA . THR A 1 83 ? 11.214 -3.276 4.555 1.00 91.38 83 THR A CA 1
ATOM 582 C C . THR A 1 83 ? 10.721 -3.931 5.830 1.00 91.38 83 THR A C 1
ATOM 584 O O . THR A 1 83 ? 9.939 -4.899 5.695 1.00 91.38 83 THR A O 1
#

Sequence (83 aa):
AGGAGCILPDLPVQESALWREHADKHGLATVFVVAPSSQDARLATITAAGSGFVYAASLMGVTGTRASVGAQAQDLVGRTRAT

pLDDT: mean 88.96, std 13.54, range [46.44, 97.88]
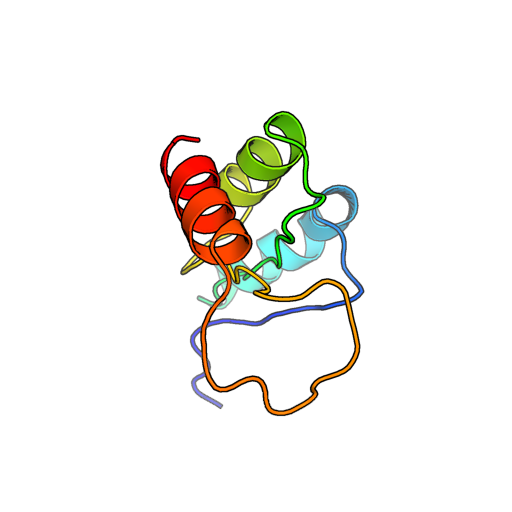
Secondary structure (DSSP, 8-state):
----EEE-TT--GGG-HHHHHHHHHTT-EEEPEE-TT--HHHHHHHHHH--S--EE---SS-----SS--HHHHHHHHHHHT-